Protein AF-A0A7I9W8T7-F1 (afdb_monomer_lite)

Organism: Mycolicibacterium agri (NCBI:txid36811)

Sequence (145 aa):
MFEPAPAGDPVGGDVVAAPPPVGPPPVPEITNPVYGSGHSDGPLGFLRDAWNQAKDPYGFAETPPGQAPGAHPPPPGAGPAPQLPPGYKSLTAPESNGPPVEPKDQGGGPPLPPGYYPLDGPPPPGYFDTPPPDPAAPPPPAPTP

Structure (mmCIF, N/CA/C/O backbone):
data_AF-A0A7I9W8T7-F1
#
_entry.id   AF-A0A7I9W8T7-F1
#
loop_
_atom_site.group_PDB
_atom_site.id
_atom_site.type_symbol
_atom_site.label_atom_id
_atom_site.label_alt_id
_atom_site.label_comp_id
_atom_site.label_asym_id
_atom_site.label_entity_id
_atom_site.label_seq_id
_atom_site.pdbx_PDB_ins_code
_atom_site.Cartn_x
_atom_site.Cartn_y
_atom_site.Cartn_z
_atom_site.occupancy
_atom_site.B_iso_or_equiv
_atom_site.auth_seq_id
_atom_site.auth_comp_id
_atom_site.auth_asym_id
_atom_site.auth_atom_id
_atom_site.pdbx_PDB_model_num
ATOM 1 N N . MET A 1 1 ? -14.666 0.579 -99.143 1.00 41.12 1 MET A N 1
ATOM 2 C CA . MET A 1 1 ? -13.713 -0.171 -98.299 1.00 41.12 1 MET A CA 1
ATOM 3 C C . MET A 1 1 ? -13.016 0.867 -97.430 1.00 41.12 1 MET A C 1
ATOM 5 O O . MET A 1 1 ? -12.613 1.879 -97.987 1.00 41.12 1 MET A O 1
ATOM 9 N N . PHE A 1 2 ? -13.059 0.683 -96.106 1.00 36.31 2 PHE A N 1
ATOM 10 C CA . PHE A 1 2 ? -12.508 1.561 -95.053 1.00 36.31 2 PHE A CA 1
ATOM 11 C C . PHE A 1 2 ? -11.018 1.878 -95.316 1.00 36.31 2 PHE A C 1
ATOM 13 O O . PHE A 1 2 ? -10.351 1.068 -95.948 1.00 36.31 2 PHE A O 1
ATOM 20 N N . GLU A 1 3 ? -10.473 3.052 -94.975 1.00 42.47 3 GLU A N 1
ATOM 21 C CA . GLU A 1 3 ? -10.117 3.467 -93.605 1.00 42.47 3 GLU A CA 1
ATOM 22 C C . GLU A 1 3 ? -9.716 4.971 -93.583 1.00 42.47 3 GLU A C 1
ATOM 24 O O . GLU A 1 3 ? -8.988 5.400 -94.483 1.00 42.47 3 GLU A O 1
ATOM 29 N N . PRO A 1 4 ? -10.199 5.804 -92.636 1.00 43.31 4 PRO A N 1
ATOM 30 C CA . PRO A 1 4 ? -9.826 7.220 -92.542 1.00 43.31 4 PRO A CA 1
ATOM 31 C C . PRO A 1 4 ? -8.536 7.486 -91.738 1.00 43.31 4 PRO A C 1
ATOM 33 O O . PRO A 1 4 ? -8.203 6.782 -90.791 1.00 43.31 4 PRO A O 1
ATOM 36 N N . ALA A 1 5 ? -7.863 8.564 -92.153 1.00 45.41 5 ALA A N 1
ATOM 37 C CA . ALA A 1 5 ? -6.586 9.122 -91.701 1.00 45.41 5 ALA A CA 1
ATOM 38 C C . ALA A 1 5 ? -6.470 9.414 -90.182 1.00 45.41 5 ALA A C 1
ATOM 40 O O . ALA A 1 5 ? -7.484 9.644 -89.520 1.00 45.41 5 ALA A O 1
ATOM 41 N N . PRO A 1 6 ? -5.234 9.459 -89.634 1.00 46.03 6 PRO A N 1
ATOM 42 C CA . PRO A 1 6 ? -4.991 9.547 -88.196 1.00 46.03 6 PRO A CA 1
ATOM 43 C C . PRO A 1 6 ? -5.343 10.919 -87.609 1.00 46.03 6 PRO A C 1
ATOM 45 O O . PRO A 1 6 ? -4.959 11.966 -88.133 1.00 46.03 6 PRO A O 1
ATOM 48 N N . ALA A 1 7 ? -6.045 10.886 -86.478 1.00 42.84 7 ALA A N 1
ATOM 49 C CA . ALA A 1 7 ? -6.398 12.050 -85.684 1.00 42.84 7 ALA A CA 1
ATOM 50 C C . ALA A 1 7 ? -5.379 12.280 -84.557 1.00 42.84 7 ALA A C 1
ATOM 52 O O . ALA A 1 7 ? -5.177 11.402 -83.725 1.00 42.84 7 ALA A O 1
ATOM 53 N N . GLY A 1 8 ? -4.819 13.492 -84.540 1.00 39.62 8 GLY A N 1
ATOM 54 C CA . GLY A 1 8 ? -4.717 14.359 -83.361 1.00 39.62 8 GLY A CA 1
ATOM 55 C C . GLY A 1 8 ? -3.772 13.956 -82.228 1.00 39.62 8 GLY A C 1
ATOM 56 O O . GLY A 1 8 ? -4.050 13.039 -81.463 1.00 39.62 8 GLY A O 1
ATOM 57 N N . ASP A 1 9 ? -2.727 14.762 -82.048 1.00 46.12 9 ASP A N 1
ATOM 58 C CA . ASP A 1 9 ? -1.899 14.821 -80.845 1.00 46.12 9 ASP A CA 1
ATOM 59 C C . ASP A 1 9 ? -2.735 15.065 -79.569 1.00 46.12 9 ASP A C 1
ATOM 61 O O . ASP A 1 9 ? -3.491 16.044 -79.501 1.00 46.12 9 ASP A O 1
ATOM 65 N N . PRO A 1 10 ? -2.592 14.244 -78.513 1.00 44.59 10 PRO A N 1
ATOM 66 C CA . PRO A 1 10 ? -3.133 14.586 -77.206 1.00 44.59 10 PRO A CA 1
ATOM 67 C C . PRO A 1 10 ? -2.302 15.657 -76.481 1.00 44.59 10 PRO A C 1
ATOM 69 O O . PRO A 1 10 ? -1.160 15.458 -76.069 1.00 44.59 10 PRO A O 1
ATOM 72 N N . VAL A 1 11 ? -2.979 16.793 -76.317 1.00 44.00 11 VAL A N 1
ATOM 73 C CA . VAL A 1 11 ? -2.846 17.856 -75.312 1.00 44.00 11 VAL A CA 1
ATOM 74 C C . VAL A 1 11 ? -2.179 17.406 -74.003 1.00 44.00 11 VAL A C 1
ATOM 76 O O . VAL A 1 11 ? -2.535 16.387 -73.415 1.00 44.00 11 VAL A O 1
ATOM 79 N N . GLY A 1 12 ? -1.245 18.237 -73.536 1.00 45.44 12 GLY A N 1
ATOM 80 C CA . GLY A 1 12 ? -0.454 18.036 -72.330 1.00 45.44 12 GLY A CA 1
ATOM 81 C C . GLY A 1 12 ? -1.246 17.916 -71.025 1.00 45.44 12 GLY A C 1
ATOM 82 O O . GLY A 1 12 ? -2.266 18.567 -70.803 1.00 45.44 12 GLY A O 1
ATOM 83 N N . GLY A 1 13 ? -0.679 17.110 -70.135 1.00 40.50 13 GLY A N 1
ATOM 84 C CA . GLY A 1 13 ? -0.992 17.027 -68.719 1.00 40.50 13 GLY A CA 1
ATOM 85 C C . GLY A 1 13 ? 0.237 16.456 -68.024 1.00 40.50 13 GLY A C 1
ATOM 86 O O . GLY A 1 13 ? 0.564 15.288 -68.213 1.00 40.50 13 GLY A O 1
ATOM 87 N N . ASP A 1 14 ? 0.957 17.302 -67.295 1.00 50.94 14 ASP A N 1
ATOM 88 C CA . ASP A 1 14 ? 2.131 16.923 -66.512 1.00 50.94 14 ASP A CA 1
ATOM 89 C C . ASP A 1 14 ? 1.666 16.028 -65.351 1.00 50.94 14 ASP A C 1
ATOM 91 O O . ASP A 1 14 ? 1.144 16.496 -64.337 1.00 50.94 14 ASP A O 1
ATOM 95 N N . VAL A 1 15 ? 1.733 14.710 -65.543 1.00 49.19 15 VAL A N 1
ATOM 96 C CA . VAL A 1 15 ? 1.479 13.734 -64.481 1.00 49.19 15 VAL A CA 1
ATOM 97 C C . VAL A 1 15 ? 2.761 13.562 -63.681 1.00 49.19 15 VAL A C 1
ATOM 99 O O . VAL A 1 15 ? 3.612 12.733 -64.000 1.00 49.19 15 VAL A O 1
ATOM 102 N N . VAL A 1 16 ? 2.888 14.341 -62.608 1.00 58.12 16 VAL A N 1
ATOM 103 C CA . VAL A 1 16 ? 3.894 14.082 -61.5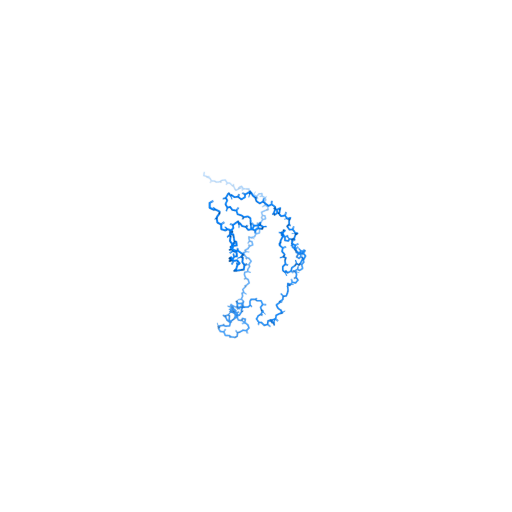77 1.00 58.12 16 VAL A CA 1
ATOM 104 C C . VAL A 1 16 ? 3.570 12.725 -60.951 1.00 58.12 16 VAL A C 1
ATOM 106 O O . VAL A 1 16 ? 2.537 12.554 -60.302 1.00 58.12 16 VAL A O 1
ATOM 109 N N . ALA A 1 17 ? 4.437 11.739 -61.181 1.00 62.53 17 ALA A N 1
ATOM 110 C CA . ALA A 1 17 ? 4.311 10.421 -60.576 1.00 62.53 17 ALA A CA 1
ATOM 111 C C . ALA A 1 17 ? 4.335 10.541 -59.042 1.00 62.53 17 ALA A C 1
ATOM 113 O O . ALA A 1 17 ? 5.206 11.206 -58.476 1.00 62.53 17 ALA A O 1
ATOM 114 N N . ALA A 1 18 ? 3.383 9.892 -58.365 1.00 63.50 18 ALA A N 1
ATOM 115 C CA . ALA A 1 18 ? 3.391 9.799 -56.909 1.00 63.50 18 ALA A CA 1
ATOM 116 C C . ALA A 1 18 ? 4.688 9.110 -56.436 1.00 63.50 18 ALA A C 1
ATOM 118 O O . ALA A 1 18 ? 5.117 8.140 -57.072 1.00 63.50 18 ALA A O 1
ATOM 119 N N . PRO A 1 19 ? 5.322 9.580 -55.343 1.00 63.78 19 PRO A N 1
ATOM 120 C CA . PRO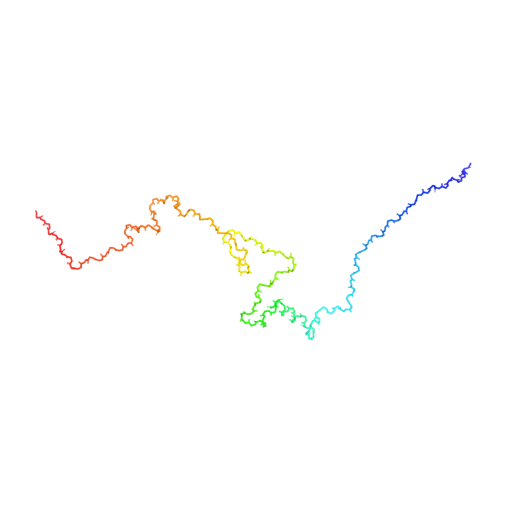 A 1 19 ? 6.514 8.932 -54.822 1.00 63.78 19 PRO A CA 1
ATOM 121 C C . PRO A 1 19 ? 6.184 7.482 -54.436 1.00 63.78 19 PRO A C 1
ATOM 123 O O . PRO A 1 19 ? 5.074 7.211 -53.964 1.00 63.78 19 PRO A O 1
ATOM 126 N N . PRO A 1 20 ? 7.120 6.540 -54.642 1.00 69.06 20 PRO A N 1
ATOM 127 C CA . PRO A 1 20 ? 6.893 5.149 -54.288 1.00 69.06 20 PRO A CA 1
ATOM 128 C C . PRO A 1 20 ? 6.563 5.042 -52.792 1.00 69.06 20 PRO A C 1
ATOM 130 O O . PRO A 1 20 ? 7.118 5.804 -51.991 1.00 69.06 20 PRO A O 1
ATOM 133 N N . PRO A 1 21 ? 5.673 4.115 -52.393 1.00 70.19 21 PRO A N 1
ATOM 134 C CA . PRO A 1 21 ? 5.405 3.881 -50.985 1.00 70.19 21 PRO A CA 1
ATOM 135 C C . PRO A 1 21 ? 6.725 3.561 -50.287 1.00 70.19 21 PRO A C 1
ATOM 137 O O . PRO A 1 21 ? 7.478 2.688 -50.724 1.00 70.19 21 PRO A O 1
ATOM 140 N N . VAL A 1 22 ? 7.015 4.301 -49.219 1.00 70.88 22 VAL A N 1
ATOM 141 C CA . VAL A 1 22 ? 8.180 4.036 -48.380 1.00 70.88 22 VAL A CA 1
ATOM 142 C C . VAL A 1 22 ? 7.978 2.640 -47.800 1.00 70.88 22 VAL A C 1
ATOM 144 O O . VAL A 1 22 ? 7.025 2.403 -47.056 1.00 70.88 22 VAL A O 1
ATOM 147 N N . GLY A 1 23 ? 8.822 1.698 -48.221 1.00 71.38 23 GLY A N 1
ATOM 148 C CA . GLY A 1 23 ? 8.812 0.343 -47.686 1.00 71.38 23 GLY A CA 1
ATOM 149 C C . GLY A 1 23 ? 9.068 0.348 -46.175 1.00 71.38 23 GLY A C 1
ATOM 150 O O . GLY A 1 23 ? 9.487 1.369 -45.620 1.00 71.38 23 GLY A O 1
ATOM 151 N N . PRO A 1 24 ? 8.839 -0.784 -45.489 1.00 69.62 24 PRO A N 1
ATOM 152 C CA . PRO A 1 24 ? 9.248 -0.929 -44.099 1.00 69.62 24 PRO A CA 1
ATOM 153 C C . PRO A 1 24 ? 10.712 -0.494 -43.951 1.00 69.62 24 PRO A C 1
ATOM 155 O O . PRO A 1 24 ? 11.512 -0.792 -44.847 1.00 69.62 24 PRO A O 1
ATOM 158 N N . PRO A 1 25 ? 11.076 0.217 -42.869 1.00 68.75 25 PRO A N 1
ATOM 159 C CA . PRO A 1 25 ? 12.463 0.598 -42.653 1.00 68.75 25 PRO A CA 1
ATOM 160 C C . PRO A 1 25 ? 13.333 -0.663 -42.735 1.00 68.75 25 PRO A C 1
ATOM 162 O O . PRO A 1 25 ? 12.930 -1.697 -42.189 1.00 68.75 25 PRO A O 1
ATOM 165 N N . PRO A 1 26 ? 14.484 -0.618 -43.434 1.00 68.81 26 PRO A N 1
ATOM 166 C CA . PRO A 1 26 ? 15.360 -1.773 -43.508 1.00 68.81 26 PRO A CA 1
ATOM 167 C C . PRO A 1 26 ? 15.715 -2.175 -42.081 1.00 68.81 26 PRO A C 1
ATOM 169 O O . PRO A 1 26 ? 16.220 -1.363 -41.302 1.00 68.81 26 PRO A O 1
ATOM 172 N N . VAL A 1 27 ? 15.382 -3.414 -41.723 1.00 70.88 27 VAL A N 1
ATOM 173 C CA . VAL A 1 27 ? 15.792 -3.979 -40.441 1.00 70.88 27 VAL A CA 1
ATOM 174 C C . VAL A 1 27 ? 17.319 -3.997 -40.459 1.00 70.88 27 VAL A C 1
ATOM 176 O O . VAL A 1 27 ? 17.882 -4.561 -41.399 1.00 70.88 27 VAL A O 1
ATOM 179 N N . PRO A 1 28 ? 18.001 -3.375 -39.481 1.00 75.94 28 PRO A N 1
ATOM 180 C CA . PRO A 1 28 ? 19.449 -3.448 -39.403 1.00 75.94 28 PRO A CA 1
ATOM 181 C C . PRO A 1 28 ? 19.881 -4.915 -39.385 1.00 75.94 28 PRO A C 1
ATOM 183 O O . PRO A 1 28 ? 19.484 -5.671 -38.496 1.00 75.94 28 PRO A O 1
ATOM 186 N N . GLU A 1 29 ? 20.656 -5.328 -40.385 1.00 66.81 29 GLU A N 1
ATOM 187 C CA . GLU A 1 29 ? 21.231 -6.668 -40.426 1.00 66.81 29 GLU A CA 1
ATOM 188 C C . GLU A 1 29 ? 22.188 -6.807 -39.237 1.00 66.81 29 GLU A C 1
ATOM 190 O O . GLU A 1 29 ? 23.211 -6.127 -39.150 1.00 66.81 29 GLU A O 1
ATOM 195 N N . ILE A 1 30 ? 21.832 -7.649 -38.267 1.00 66.81 30 ILE A N 1
ATOM 196 C CA . ILE A 1 30 ? 22.688 -7.912 -37.112 1.00 66.81 30 ILE A CA 1
ATOM 197 C C . ILE A 1 30 ? 23.833 -8.802 -37.598 1.00 66.81 30 ILE A C 1
ATOM 199 O O . ILE A 1 30 ? 23.642 -9.989 -37.853 1.00 66.81 30 ILE A O 1
ATOM 203 N N . THR A 1 31 ? 25.034 -8.230 -37.694 1.00 60.34 31 THR A N 1
ATOM 204 C CA . THR A 1 31 ? 26.268 -8.884 -38.172 1.00 60.34 31 THR A CA 1
ATOM 205 C C . THR A 1 31 ? 26.652 -10.148 -37.388 1.00 60.34 31 THR A C 1
ATOM 207 O O . THR A 1 31 ? 27.488 -10.924 -37.845 1.00 60.34 31 THR A O 1
ATOM 210 N N . ASN A 1 32 ? 26.062 -10.390 -36.214 1.00 58.16 32 ASN A N 1
ATOM 211 C CA . ASN A 1 32 ? 26.317 -11.589 -35.428 1.00 58.16 32 ASN A CA 1
ATOM 212 C C . ASN A 1 32 ? 25.066 -12.013 -34.633 1.00 58.16 32 ASN A C 1
ATOM 214 O O . ASN A 1 32 ? 24.758 -11.381 -33.621 1.00 58.16 32 ASN A O 1
ATOM 218 N N . PRO A 1 33 ? 24.341 -13.075 -35.028 1.00 55.25 33 PRO A N 1
ATOM 219 C CA . PRO A 1 33 ? 23.150 -13.551 -34.325 1.00 55.25 33 PRO A CA 1
ATOM 220 C C . PRO A 1 33 ? 23.493 -14.295 -33.024 1.00 55.25 33 PRO A C 1
ATOM 222 O O . PRO A 1 33 ? 22.723 -15.145 -32.577 1.00 55.25 33 PRO A O 1
ATOM 225 N N . VAL A 1 34 ? 24.640 -14.010 -32.399 1.00 58.25 34 VAL A N 1
ATOM 226 C CA . VAL A 1 34 ? 24.958 -14.527 -31.067 1.00 58.25 34 VAL A CA 1
ATOM 227 C C . VAL A 1 34 ? 24.169 -13.702 -30.057 1.00 58.25 34 VAL A C 1
ATOM 229 O O . VAL A 1 34 ? 24.665 -12.819 -29.361 1.00 58.25 34 VAL A O 1
ATOM 232 N N . TYR A 1 35 ? 22.872 -13.979 -30.022 1.00 54.16 35 TYR A N 1
ATOM 233 C CA . TYR A 1 35 ? 22.007 -13.571 -28.940 1.00 54.16 35 TYR A CA 1
ATOM 234 C C . TYR A 1 35 ? 22.534 -14.234 -27.664 1.00 54.16 35 TYR A C 1
ATOM 236 O O . TYR A 1 35 ? 22.500 -15.456 -27.531 1.00 54.16 35 TYR A O 1
ATOM 244 N N . GLY A 1 36 ? 23.078 -13.426 -26.754 1.00 54.34 36 GLY A N 1
ATOM 245 C CA . GLY A 1 36 ? 23.503 -13.899 -25.441 1.00 54.34 36 GLY A CA 1
ATOM 246 C C . GLY A 1 36 ? 24.979 -14.260 -25.267 1.00 54.34 36 GLY A C 1
ATOM 247 O O . GLY A 1 36 ? 25.301 -14.948 -24.307 1.00 54.34 36 GLY A O 1
ATOM 248 N N . SER A 1 37 ? 25.894 -13.746 -26.094 1.00 52.84 37 SER A N 1
ATOM 249 C CA . SER A 1 37 ? 27.327 -13.682 -25.732 1.00 52.84 37 SER A CA 1
ATOM 250 C C . SER A 1 37 ? 27.643 -12.530 -24.768 1.00 52.84 37 SER A C 1
ATOM 252 O O . SER A 1 37 ? 28.728 -11.950 -24.816 1.00 52.84 37 SER A O 1
ATOM 254 N N . GLY A 1 38 ? 26.681 -12.151 -23.922 1.00 57.34 38 GLY A N 1
ATOM 255 C CA . GLY A 1 38 ? 26.959 -11.280 -22.787 1.00 57.34 38 GLY A CA 1
ATOM 256 C C . GLY A 1 38 ? 27.967 -11.979 -21.883 1.00 57.34 38 GLY A C 1
ATOM 257 O O . GLY A 1 38 ? 27.773 -13.158 -21.626 1.00 57.34 38 GLY A O 1
ATOM 258 N N . HIS A 1 39 ? 29.054 -11.263 -21.554 1.00 56.88 39 HIS A N 1
ATOM 259 C CA . HIS A 1 39 ? 30.037 -11.352 -20.446 1.00 56.88 39 HIS A CA 1
ATOM 260 C C . HIS A 1 39 ? 30.442 -12.708 -19.817 1.00 56.88 39 HIS A C 1
ATOM 262 O O . HIS A 1 39 ? 31.282 -12.731 -18.919 1.00 56.88 39 HIS A O 1
ATOM 268 N N . SER A 1 40 ? 29.906 -13.822 -20.287 1.00 60.12 40 SER A N 1
ATOM 269 C CA . SER A 1 40 ? 29.891 -15.139 -19.675 1.00 60.12 40 SER A CA 1
ATOM 270 C C . SER A 1 40 ? 30.212 -16.150 -20.773 1.00 60.12 40 SER A C 1
ATOM 272 O O . SER A 1 40 ? 29.403 -16.404 -21.667 1.00 60.12 40 SER A O 1
ATOM 274 N N . ASP A 1 41 ? 31.420 -16.707 -20.732 1.00 69.12 41 ASP A N 1
ATOM 275 C CA . ASP A 1 41 ? 31.912 -17.626 -21.756 1.00 69.12 41 ASP A CA 1
ATOM 276 C C . ASP A 1 41 ? 31.083 -18.922 -21.842 1.00 69.12 41 ASP A C 1
ATOM 278 O O . ASP A 1 41 ? 30.777 -19.575 -20.840 1.00 69.12 41 ASP A O 1
ATOM 282 N N . GLY A 1 42 ? 30.784 -19.342 -23.076 1.00 69.56 42 GLY A N 1
ATOM 283 C CA . GLY A 1 42 ? 30.257 -20.669 -23.395 1.00 69.56 42 GLY A CA 1
ATOM 284 C C . GLY A 1 42 ? 28.769 -20.734 -23.780 1.00 69.56 42 GLY A C 1
ATOM 285 O O . GLY A 1 42 ? 28.019 -19.771 -23.641 1.00 69.56 42 GLY A O 1
ATOM 286 N N . PRO A 1 43 ? 28.304 -21.903 -24.262 1.00 72.06 43 PRO A N 1
ATOM 287 C CA . PRO A 1 43 ? 26.967 -22.090 -24.845 1.00 72.06 43 PRO A CA 1
ATOM 288 C C . PRO A 1 43 ? 25.801 -21.905 -23.858 1.00 72.06 43 PRO A C 1
ATOM 290 O O . PRO A 1 43 ? 24.651 -21.829 -24.278 1.00 72.06 43 PRO A O 1
ATOM 293 N N . LEU A 1 44 ? 26.085 -21.835 -22.554 1.00 83.25 44 LEU A N 1
ATOM 294 C CA . LEU A 1 44 ? 25.099 -21.593 -21.496 1.00 83.25 44 LEU A CA 1
ATOM 295 C C . LEU A 1 44 ? 25.234 -20.199 -20.856 1.00 83.25 44 LEU A C 1
ATOM 297 O O . LEU A 1 44 ? 24.501 -19.906 -19.911 1.00 83.25 44 LEU A O 1
ATOM 301 N N . GLY A 1 45 ? 26.138 -19.344 -21.354 1.00 76.88 45 GLY A N 1
ATOM 302 C CA . GLY A 1 45 ? 26.376 -17.996 -20.825 1.00 76.88 45 GLY A CA 1
ATOM 303 C C . GLY A 1 45 ? 25.107 -17.148 -20.809 1.00 76.88 45 GLY A C 1
ATOM 304 O O . GLY A 1 45 ? 24.751 -16.585 -19.780 1.00 76.88 45 GLY A O 1
ATOM 305 N N . PHE A 1 46 ? 24.322 -17.211 -21.886 1.00 81.75 46 PHE A N 1
ATOM 306 C CA . PHE A 1 46 ? 23.008 -16.574 -21.946 1.00 81.75 46 PHE A CA 1
ATOM 307 C C . PHE A 1 46 ? 22.057 -17.030 -20.831 1.00 81.75 46 PHE A C 1
ATOM 309 O O . PHE A 1 46 ? 21.394 -16.204 -20.213 1.00 81.75 46 PHE A O 1
ATOM 316 N N . LEU A 1 47 ? 21.973 -18.338 -20.556 1.00 83.06 47 LEU A N 1
ATOM 317 C CA . LEU A 1 47 ? 21.088 -18.849 -19.504 1.00 83.06 47 LEU A CA 1
ATOM 318 C C . LEU A 1 47 ? 21.567 -18.396 -18.122 1.00 83.06 47 LEU A C 1
ATOM 320 O O . LEU A 1 47 ? 20.745 -18.131 -17.248 1.00 83.06 47 LEU A O 1
ATOM 324 N N . ARG A 1 48 ? 22.886 -18.298 -17.924 1.00 80.06 48 ARG A N 1
ATOM 325 C CA . ARG A 1 48 ? 23.499 -17.775 -16.699 1.00 80.06 48 ARG A CA 1
ATOM 326 C C . ARG A 1 48 ? 23.140 -16.303 -16.497 1.00 80.06 48 ARG A C 1
ATOM 328 O O . ARG A 1 48 ? 22.702 -15.941 -15.408 1.00 80.06 48 ARG A O 1
ATOM 335 N N . ASP A 1 49 ? 23.267 -15.496 -17.543 1.00 79.19 49 ASP A N 1
ATOM 336 C CA . ASP A 1 49 ? 22.958 -14.067 -17.520 1.00 79.19 49 ASP A CA 1
ATOM 337 C C . ASP A 1 49 ? 21.457 -13.828 -17.336 1.00 79.19 49 ASP A C 1
ATOM 339 O O . ASP A 1 49 ? 21.065 -13.063 -16.459 1.00 79.19 49 ASP A O 1
ATOM 343 N N . ALA A 1 50 ? 20.608 -14.555 -18.067 1.00 82.25 50 ALA A N 1
ATOM 344 C CA . ALA A 1 50 ? 19.156 -14.491 -17.920 1.00 82.25 50 ALA A CA 1
ATOM 345 C C . ALA A 1 50 ? 18.708 -14.922 -16.517 1.00 82.25 50 ALA A C 1
ATOM 347 O O . ALA A 1 50 ? 17.817 -14.311 -15.932 1.00 82.25 50 ALA A O 1
ATOM 348 N N . TRP A 1 51 ? 19.345 -15.948 -15.946 1.00 85.81 51 TRP A N 1
ATOM 349 C CA . TRP A 1 51 ? 19.079 -16.373 -14.577 1.00 85.81 51 TRP A CA 1
ATOM 350 C C . TRP A 1 51 ? 19.489 -15.309 -13.562 1.00 85.81 51 TRP A C 1
ATOM 352 O O . TRP A 1 51 ? 18.710 -15.014 -12.661 1.00 85.81 51 TRP A O 1
ATOM 362 N N . ASN A 1 52 ? 20.676 -14.718 -13.705 1.00 83.25 52 ASN A N 1
ATOM 363 C CA . ASN A 1 52 ? 21.141 -13.658 -12.812 1.00 83.25 52 ASN A CA 1
ATOM 364 C C . ASN A 1 52 ? 20.262 -12.405 -12.925 1.00 83.25 52 ASN A C 1
ATOM 366 O O . ASN A 1 52 ? 19.875 -11.856 -11.901 1.00 83.25 52 ASN A O 1
ATOM 370 N N . GLN A 1 53 ? 19.858 -12.019 -14.136 1.00 82.75 53 GLN A N 1
ATOM 371 C CA . GLN A 1 53 ? 18.947 -10.900 -14.375 1.00 82.75 53 GLN A CA 1
ATOM 372 C C . GLN A 1 53 ? 17.533 -11.172 -13.844 1.00 82.75 53 GLN A C 1
ATOM 374 O O . GLN A 1 53 ? 16.887 -10.270 -13.326 1.00 82.75 53 GLN A O 1
ATOM 379 N N . ALA A 1 54 ? 17.040 -12.411 -13.928 1.00 84.50 54 ALA A N 1
ATOM 380 C CA . ALA A 1 54 ? 15.766 -12.790 -13.317 1.00 84.50 54 ALA A CA 1
ATOM 381 C C . ALA A 1 54 ? 15.850 -12.809 -11.784 1.00 84.50 54 ALA A C 1
ATOM 383 O O . ALA A 1 54 ? 14.895 -12.435 -11.104 1.00 84.50 54 ALA A O 1
ATOM 384 N N . LYS A 1 55 ? 16.988 -13.252 -11.236 1.00 82.94 55 LYS A N 1
ATOM 385 C CA . LYS A 1 55 ? 17.238 -13.265 -9.792 1.00 82.94 55 LYS A CA 1
ATOM 386 C C . LYS A 1 55 ? 17.366 -11.864 -9.218 1.00 82.94 55 LYS A C 1
ATOM 388 O O . LYS A 1 55 ? 16.963 -11.640 -8.081 1.00 82.94 55 LYS A O 1
ATOM 393 N N . ASP A 1 56 ? 17.983 -10.974 -9.978 1.00 80.25 56 ASP A N 1
ATOM 394 C CA . ASP A 1 56 ? 18.342 -9.650 -9.524 1.00 80.25 56 ASP A CA 1
ATOM 395 C C . ASP A 1 56 ? 18.286 -8.641 -10.681 1.00 80.25 56 ASP A C 1
ATOM 397 O O . ASP A 1 56 ? 19.315 -8.239 -11.230 1.00 80.25 56 ASP A O 1
ATOM 401 N N . PRO A 1 57 ? 17.072 -8.223 -11.077 1.00 71.88 57 PRO A N 1
ATOM 402 C CA . PRO A 1 57 ? 16.877 -7.359 -12.242 1.00 71.88 57 PRO A CA 1
ATOM 403 C C . PRO A 1 57 ? 17.476 -5.957 -12.083 1.00 71.88 57 PRO A C 1
ATOM 405 O O . PRO A 1 57 ? 17.586 -5.228 -13.068 1.00 71.88 57 PRO A O 1
ATOM 408 N N . TYR A 1 58 ? 17.852 -5.576 -10.862 1.00 76.31 58 TYR A N 1
ATOM 409 C CA . TYR A 1 58 ? 18.310 -4.235 -10.514 1.00 76.31 58 TYR A CA 1
ATOM 410 C C . TYR A 1 58 ? 19.691 -4.219 -9.828 1.00 76.31 58 TYR A C 1
ATOM 412 O O . TYR A 1 58 ? 20.141 -3.150 -9.424 1.00 76.31 58 TYR A O 1
ATOM 420 N N . GLY A 1 59 ? 20.379 -5.362 -9.701 1.00 71.06 59 GLY A N 1
ATOM 421 C CA . GLY A 1 59 ? 21.717 -5.433 -9.092 1.00 71.06 59 GLY A CA 1
ATOM 422 C C . GLY A 1 59 ? 21.738 -5.271 -7.562 1.00 71.06 59 GLY A C 1
ATOM 423 O O . GLY A 1 59 ? 22.744 -4.854 -6.986 1.00 71.06 59 GLY A O 1
ATOM 424 N N . PHE A 1 60 ? 20.629 -5.560 -6.879 1.00 67.25 60 PHE A N 1
ATOM 425 C CA . PHE A 1 60 ? 20.489 -5.439 -5.429 1.00 67.25 60 PHE A CA 1
ATOM 426 C C . PHE A 1 60 ? 21.186 -6.539 -4.623 1.00 67.25 60 PHE A C 1
ATOM 428 O O . PHE A 1 60 ? 21.406 -6.357 -3.429 1.00 67.25 60 PHE A O 1
ATOM 435 N N . ALA A 1 61 ? 21.561 -7.664 -5.229 1.00 70.44 61 ALA A N 1
ATOM 436 C CA . ALA A 1 61 ? 22.198 -8.783 -4.539 1.00 70.44 61 ALA A CA 1
ATOM 437 C C . ALA A 1 61 ? 23.604 -8.441 -4.018 1.00 70.44 61 ALA A C 1
ATOM 439 O O . ALA A 1 61 ? 24.034 -9.006 -3.014 1.00 70.44 61 ALA A O 1
ATOM 440 N N . GLU A 1 62 ? 24.299 -7.503 -4.667 1.00 64.75 62 GLU A N 1
ATOM 441 C CA . GLU A 1 62 ? 25.592 -6.966 -4.213 1.00 64.75 62 GLU A CA 1
ATOM 442 C C . GLU A 1 62 ? 25.442 -5.691 -3.372 1.00 64.75 62 GLU A C 1
ATOM 444 O O . GLU A 1 62 ? 26.421 -5.162 -2.843 1.00 64.75 62 GLU A O 1
ATOM 449 N N . THR A 1 63 ? 24.214 -5.189 -3.226 1.00 62.41 63 THR A N 1
ATOM 450 C CA . THR A 1 63 ? 23.946 -3.988 -2.444 1.00 62.41 63 THR A CA 1
ATOM 451 C C . THR A 1 63 ? 24.009 -4.330 -0.952 1.00 62.41 63 THR A C 1
ATOM 453 O O . THR A 1 63 ? 23.260 -5.199 -0.492 1.00 62.41 63 THR A O 1
ATOM 456 N N . PRO A 1 64 ? 24.872 -3.665 -0.158 1.00 61.97 64 PRO A N 1
ATOM 457 C CA . PRO A 1 64 ? 24.950 -3.922 1.273 1.00 61.97 64 PRO A CA 1
ATOM 458 C C . PRO A 1 64 ? 23.586 -3.716 1.958 1.00 61.97 64 PRO A C 1
ATOM 460 O O . PRO A 1 64 ? 22.828 -2.818 1.571 1.00 61.97 64 PRO A O 1
ATOM 463 N N . PRO A 1 65 ? 23.243 -4.515 2.985 1.00 53.44 65 PRO A N 1
ATOM 464 C CA . PRO A 1 65 ? 21.979 -4.361 3.694 1.00 53.44 65 PRO A CA 1
ATOM 465 C C . PRO A 1 65 ? 21.864 -2.948 4.285 1.00 53.44 65 PRO A C 1
ATOM 467 O O . PRO A 1 65 ? 22.697 -2.528 5.085 1.00 53.44 65 PRO A O 1
ATOM 470 N N . GLY A 1 66 ? 20.831 -2.211 3.860 1.00 58.59 66 GLY A N 1
ATOM 471 C CA . GLY A 1 66 ? 20.611 -0.799 4.208 1.00 58.59 66 GLY A CA 1
ATOM 472 C C . GLY A 1 66 ? 20.995 0.211 3.119 1.00 58.59 66 GLY A C 1
ATOM 473 O O . GLY A 1 66 ? 20.774 1.403 3.305 1.00 58.59 66 GLY A O 1
ATOM 474 N N . GLN A 1 67 ? 21.524 -0.252 1.982 1.00 56.16 67 GLN A N 1
ATOM 475 C CA . GLN A 1 67 ? 21.943 0.578 0.845 1.00 56.16 67 GLN A CA 1
ATOM 476 C C . GLN A 1 67 ? 21.121 0.350 -0.427 1.00 56.16 67 GLN A C 1
ATOM 478 O O . GLN A 1 67 ? 21.531 0.798 -1.497 1.00 56.16 67 GLN A O 1
ATOM 483 N N . ALA A 1 68 ? 19.959 -0.313 -0.324 1.00 55.72 68 ALA A N 1
ATOM 484 C CA . ALA A 1 68 ? 18.971 -0.304 -1.402 1.00 55.72 68 ALA A CA 1
ATOM 485 C C . ALA A 1 68 ? 18.774 1.154 -1.844 1.00 55.72 68 ALA A C 1
ATOM 487 O O . ALA A 1 68 ? 18.607 2.006 -0.962 1.00 55.72 68 ALA A O 1
ATOM 488 N N . PRO A 1 69 ? 18.854 1.476 -3.148 1.00 52.72 69 PRO A N 1
ATOM 489 C CA . PRO A 1 69 ? 18.752 2.852 -3.583 1.00 52.72 69 PRO A CA 1
ATOM 490 C C . PRO A 1 69 ? 17.415 3.397 -3.099 1.00 52.72 69 PRO A C 1
ATOM 492 O O . PRO A 1 69 ? 16.339 2.968 -3.521 1.00 52.72 69 PRO A O 1
ATOM 495 N N . GLY A 1 70 ? 17.502 4.331 -2.152 1.00 61.50 70 GLY A N 1
ATOM 496 C CA . GLY A 1 70 ? 16.391 5.205 -1.833 1.00 61.50 70 GLY A CA 1
ATOM 497 C C . GLY A 1 70 ? 15.913 5.863 -3.122 1.00 61.50 70 GLY A C 1
ATOM 498 O O . GLY A 1 70 ? 16.699 6.006 -4.061 1.00 61.50 70 GLY A O 1
ATOM 499 N N . ALA A 1 71 ? 14.623 6.206 -3.154 1.00 58.75 71 ALA A N 1
ATOM 500 C CA . ALA A 1 71 ? 13.914 6.779 -4.295 1.00 58.75 71 ALA A CA 1
ATOM 501 C C . ALA A 1 71 ? 14.857 7.540 -5.243 1.00 58.75 71 ALA A C 1
ATOM 503 O O . ALA A 1 71 ? 15.342 8.624 -4.912 1.00 58.75 71 ALA A O 1
ATOM 504 N N . HIS A 1 72 ? 15.170 6.931 -6.393 1.00 61.53 72 HIS A N 1
ATOM 505 C CA . HIS A 1 72 ? 15.978 7.586 -7.413 1.00 61.53 72 HIS A CA 1
ATOM 506 C C . HIS A 1 72 ? 15.321 8.928 -7.761 1.00 61.53 72 HIS A C 1
ATOM 508 O O . HIS A 1 72 ? 14.088 8.986 -7.839 1.00 61.53 72 HIS A O 1
ATOM 514 N N . PRO A 1 73 ? 16.106 10.003 -7.959 1.00 65.38 73 PRO A N 1
ATOM 515 C CA . PRO A 1 73 ? 15.532 11.287 -8.322 1.00 65.38 73 PRO A CA 1
ATOM 516 C C . PRO A 1 73 ? 14.682 11.116 -9.589 1.00 65.38 73 PRO A C 1
ATOM 518 O O . PRO A 1 73 ? 15.086 10.380 -10.498 1.00 65.38 73 PRO A O 1
ATOM 521 N N . PRO A 1 74 ? 13.500 11.755 -9.654 1.00 69.00 74 PRO A N 1
ATOM 522 C CA . PRO A 1 74 ? 12.634 11.633 -10.814 1.00 69.00 74 PRO A CA 1
ATOM 523 C C . PRO A 1 74 ? 13.380 12.115 -12.071 1.00 69.00 74 PRO A C 1
ATOM 525 O O . PRO A 1 74 ? 14.213 13.025 -11.981 1.00 69.00 74 PRO A O 1
ATOM 528 N N . PRO A 1 75 ? 13.126 11.509 -13.246 1.00 79.00 75 PRO A N 1
ATOM 529 C CA . PRO A 1 75 ? 13.837 11.868 -14.465 1.00 79.00 75 PRO A CA 1
ATOM 530 C C . PRO A 1 75 ? 13.649 13.359 -14.801 1.00 79.00 75 PRO A C 1
ATOM 532 O O . PRO A 1 75 ? 12.608 13.939 -14.465 1.00 79.00 75 PRO A O 1
ATOM 535 N N . PRO A 1 76 ? 14.626 14.003 -15.472 1.00 86.31 76 PRO A N 1
ATOM 536 C CA . PRO A 1 76 ? 14.507 15.405 -15.860 1.00 86.31 76 PRO A CA 1
ATOM 53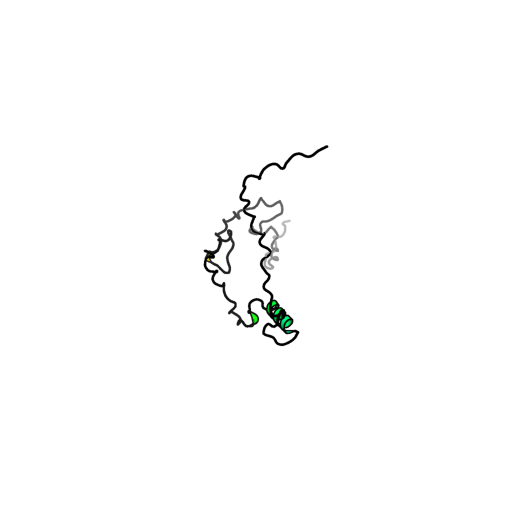7 C C . PRO A 1 76 ? 13.189 15.681 -16.595 1.00 86.31 76 PRO A C 1
ATOM 539 O O . PRO A 1 76 ? 12.854 15.000 -17.561 1.00 86.31 76 PRO A O 1
ATOM 542 N N . GLY A 1 77 ? 12.437 16.679 -16.125 1.00 83.81 77 GLY A N 1
ATOM 543 C CA . GLY A 1 77 ? 11.145 17.068 -16.703 1.00 83.81 77 GLY A CA 1
ATOM 544 C C . GLY A 1 77 ? 9.914 16.322 -16.170 1.00 83.81 77 GLY A C 1
ATOM 545 O O . GLY A 1 77 ? 8.810 16.652 -16.586 1.00 83.81 77 GLY A O 1
ATOM 546 N N . ALA A 1 78 ? 10.055 15.381 -15.230 1.00 82.38 78 ALA A N 1
ATOM 547 C CA . ALA A 1 78 ? 8.922 14.624 -14.673 1.00 82.38 78 ALA A CA 1
ATOM 548 C C . ALA A 1 78 ? 7.911 15.461 -13.856 1.00 82.38 78 ALA A C 1
ATOM 550 O O . ALA A 1 78 ? 6.811 14.987 -13.583 1.00 82.38 78 ALA A O 1
ATOM 551 N N . GLY A 1 79 ? 8.255 16.699 -13.485 1.00 81.94 79 GLY A N 1
ATOM 552 C CA . GLY A 1 79 ? 7.404 17.558 -12.659 1.00 81.94 79 GLY A CA 1
ATOM 553 C C . GLY A 1 79 ? 7.314 17.098 -11.194 1.00 81.94 79 GLY A C 1
ATOM 554 O O . GLY A 1 79 ? 7.978 16.138 -10.799 1.00 81.94 79 GLY A O 1
ATOM 555 N N . PRO A 1 80 ? 6.548 17.816 -10.354 1.00 85.31 80 PRO A N 1
ATOM 556 C CA . PRO A 1 80 ? 6.331 17.425 -8.964 1.00 85.31 80 PRO A CA 1
ATOM 557 C C . PRO A 1 80 ? 5.519 16.128 -8.867 1.00 85.31 80 PRO A C 1
ATOM 559 O O . PRO A 1 80 ? 4.681 15.840 -9.725 1.00 85.31 80 PRO A O 1
ATOM 562 N N . ALA A 1 81 ? 5.742 15.361 -7.797 1.00 85.69 81 ALA A N 1
ATOM 563 C CA . ALA A 1 81 ? 4.990 14.141 -7.537 1.00 85.69 81 ALA A CA 1
ATOM 564 C C . ALA A 1 81 ? 3.475 14.437 -7.443 1.00 85.69 81 ALA A C 1
ATOM 566 O O . ALA A 1 81 ? 3.083 15.409 -6.790 1.00 85.69 81 ALA A O 1
ATOM 567 N N . PRO A 1 82 ? 2.606 13.616 -8.063 1.00 90.12 82 PRO A N 1
ATOM 568 C CA . PRO A 1 82 ? 1.159 13.784 -7.956 1.00 90.12 82 PRO A CA 1
ATOM 569 C C . PRO A 1 82 ? 0.673 13.684 -6.509 1.00 90.12 82 PRO A C 1
ATOM 571 O O . PRO A 1 82 ? 1.229 12.928 -5.719 1.00 90.12 82 PRO A O 1
ATOM 574 N N . GLN A 1 83 ? -0.398 14.393 -6.166 1.00 94.19 83 GLN A N 1
ATOM 575 C CA . GLN A 1 83 ? -0.982 14.353 -4.828 1.00 94.19 83 GLN A CA 1
ATOM 576 C C . GLN A 1 83 ? -1.781 13.059 -4.605 1.00 94.19 83 GLN A C 1
ATOM 578 O O . GLN A 1 83 ? -2.649 12.721 -5.412 1.00 94.19 83 GLN A O 1
ATOM 583 N N . LEU A 1 84 ? -1.531 12.350 -3.499 1.00 92.19 84 LEU A N 1
ATOM 584 C CA . LEU A 1 84 ? -2.324 11.173 -3.132 1.00 92.19 84 LEU A CA 1
ATOM 585 C C . LEU A 1 84 ? -3.732 11.543 -2.618 1.00 92.19 84 LEU A C 1
ATOM 587 O O . LEU A 1 84 ? -3.938 12.655 -2.121 1.00 92.19 84 LEU A O 1
ATOM 591 N N . PRO A 1 85 ? -4.702 10.609 -2.683 1.00 93.12 85 PRO A N 1
ATOM 592 C CA . PRO A 1 85 ? -6.037 10.810 -2.122 1.00 93.12 85 PRO A CA 1
ATOM 593 C C . PRO A 1 85 ? -6.023 11.037 -0.598 1.00 93.12 85 PRO A C 1
ATOM 595 O O . PRO A 1 85 ? -5.066 10.633 0.073 1.00 93.12 85 PRO A O 1
ATOM 598 N N . PRO A 1 86 ? -7.094 11.615 -0.016 1.00 94.00 86 PRO A N 1
ATOM 599 C CA . PRO A 1 86 ? -7.184 11.820 1.425 1.00 94.00 86 PRO A CA 1
ATOM 600 C C . PRO A 1 86 ? -6.947 10.531 2.225 1.00 94.00 86 PRO A C 1
ATOM 602 O O . PRO A 1 86 ? -7.493 9.477 1.900 1.00 94.00 86 PRO A O 1
ATOM 605 N N . GLY A 1 87 ? -6.142 10.615 3.285 1.00 90.31 87 GLY A N 1
ATOM 606 C CA . GLY A 1 87 ? -5.824 9.480 4.164 1.00 90.31 87 GLY A CA 1
ATOM 607 C C . GLY A 1 87 ? -4.689 8.565 3.699 1.00 90.31 87 GLY A C 1
ATOM 608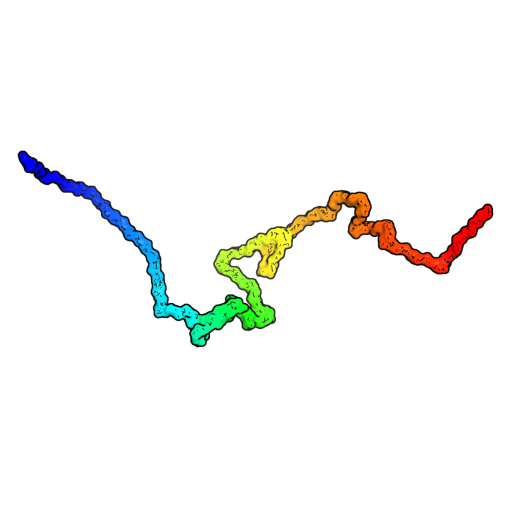 O O . GLY A 1 87 ? -4.300 7.670 4.450 1.00 90.31 87 GLY A O 1
ATOM 609 N N . TYR A 1 88 ? -4.118 8.796 2.516 1.00 92.19 88 TYR A N 1
ATOM 610 C CA . TYR A 1 88 ? -2.966 8.043 2.021 1.00 92.19 88 TYR A CA 1
ATOM 611 C C . TYR A 1 88 ? -1.659 8.791 2.277 1.00 92.19 88 TYR A C 1
ATOM 613 O O . TYR A 1 88 ? -1.565 10.006 2.092 1.00 92.19 88 TYR A O 1
ATOM 621 N N . LYS A 1 89 ? -0.628 8.039 2.674 1.00 92.81 89 LYS A N 1
ATOM 622 C CA . LYS A 1 89 ? 0.731 8.548 2.861 1.00 92.81 89 LYS A CA 1
ATOM 623 C C . LYS A 1 89 ? 1.685 7.895 1.880 1.00 92.81 89 LYS A C 1
ATOM 625 O O . LYS A 1 89 ? 1.624 6.688 1.656 1.00 92.81 89 LYS A O 1
ATOM 630 N N . SER A 1 90 ? 2.571 8.703 1.323 1.00 86.00 90 SER A N 1
ATOM 631 C CA . SER A 1 90 ? 3.616 8.235 0.426 1.00 86.00 90 SER A CA 1
ATOM 632 C C . SER A 1 90 ? 4.815 7.745 1.230 1.00 86.00 90 SER A C 1
ATOM 634 O O . SER A 1 90 ? 5.223 8.380 2.203 1.00 86.00 90 SER A O 1
ATOM 636 N N . LEU A 1 91 ? 5.392 6.618 0.813 1.00 86.12 91 LEU A N 1
ATOM 637 C CA . LEU A 1 91 ? 6.607 6.071 1.422 1.00 86.12 91 LEU A CA 1
ATOM 638 C C . LEU A 1 91 ? 7.878 6.712 0.851 1.00 86.12 91 LEU A C 1
ATOM 640 O O . LEU A 1 91 ? 8.917 6.695 1.501 1.00 86.12 91 LEU A O 1
ATOM 644 N N . THR A 1 92 ? 7.802 7.252 -0.365 1.00 85.75 92 THR A N 1
ATOM 645 C CA . THR A 1 92 ? 8.971 7.695 -1.138 1.00 85.75 92 THR A CA 1
ATOM 646 C C . THR A 1 92 ? 8.962 9.186 -1.455 1.00 85.75 92 THR A C 1
ATOM 648 O O . THR A 1 92 ? 9.991 9.710 -1.862 1.00 85.75 92 THR A O 1
ATOM 651 N N . ALA A 1 93 ? 7.825 9.863 -1.279 1.00 86.06 93 ALA A N 1
ATOM 652 C CA . ALA A 1 93 ? 7.635 11.275 -1.610 1.00 86.06 93 ALA A CA 1
ATOM 653 C C . ALA A 1 93 ? 6.739 11.951 -0.553 1.00 86.06 93 ALA A C 1
ATOM 655 O O . ALA A 1 93 ? 5.521 12.014 -0.739 1.00 86.06 93 ALA A O 1
ATOM 656 N N . PRO A 1 94 ? 7.288 12.411 0.588 1.00 85.88 94 PRO A N 1
ATOM 657 C CA . PRO A 1 94 ? 6.512 13.038 1.664 1.00 85.88 94 PRO A CA 1
ATOM 658 C C . PRO A 1 94 ? 5.640 14.222 1.209 1.00 85.88 94 PRO A C 1
ATOM 660 O O . PRO A 1 94 ? 4.581 14.470 1.784 1.00 85.88 94 PRO A O 1
ATOM 663 N N . GLU A 1 95 ? 6.053 14.930 0.164 1.00 86.06 95 GLU A N 1
ATOM 664 C CA . GLU A 1 95 ? 5.328 16.023 -0.486 1.00 86.06 95 GLU A CA 1
ATOM 665 C C . GLU A 1 95 ? 4.048 15.574 -1.214 1.00 86.06 95 GLU A C 1
ATOM 667 O O . GLU A 1 95 ? 3.177 16.392 -1.482 1.00 86.06 95 GLU A O 1
ATOM 672 N N . SER A 1 96 ? 3.906 14.275 -1.490 1.00 92.19 96 SER A N 1
ATOM 673 C CA . SER A 1 96 ? 2.751 13.649 -2.150 1.00 92.19 96 SER A CA 1
ATOM 674 C C . SER A 1 96 ? 1.699 13.129 -1.147 1.00 92.19 96 SER A C 1
ATOM 676 O O . SER A 1 96 ? 0.675 12.565 -1.537 1.00 92.19 96 SER A O 1
ATOM 678 N N . ASN A 1 97 ? 1.900 13.326 0.165 1.00 93.69 97 ASN A N 1
ATOM 679 C CA . ASN A 1 97 ? 0.954 12.905 1.209 1.00 93.69 97 ASN A CA 1
ATOM 680 C C . ASN A 1 97 ? -0.421 13.553 1.046 1.00 93.69 97 ASN A C 1
ATOM 682 O O . ASN A 1 97 ? -0.529 14.777 1.088 1.00 93.69 97 ASN A O 1
ATOM 686 N N . GLY A 1 98 ? -1.464 12.734 0.914 1.00 89.88 98 GLY A N 1
ATOM 687 C CA . GLY A 1 98 ? -2.829 13.216 0.759 1.00 89.88 98 GLY A CA 1
ATOM 688 C C . GLY A 1 98 ? -3.326 13.986 1.985 1.00 89.88 98 GLY A C 1
ATOM 689 O O . GLY A 1 98 ? -2.817 13.791 3.096 1.00 89.88 98 GLY A O 1
ATOM 690 N N . PRO A 1 99 ? -4.328 14.863 1.812 1.00 89.44 99 PRO A N 1
ATOM 691 C CA . PRO A 1 99 ? -4.880 15.630 2.919 1.00 89.44 99 PRO A CA 1
ATOM 692 C C . PRO A 1 99 ? -5.489 14.705 3.991 1.00 89.44 99 PRO A C 1
ATOM 694 O O . PRO A 1 99 ? -5.816 13.543 3.714 1.00 89.44 99 PRO A O 1
ATOM 697 N N . PRO A 1 100 ? -5.663 15.192 5.230 1.00 87.12 100 PRO A N 1
ATOM 698 C CA . PRO A 1 100 ? -6.394 14.454 6.252 1.00 87.12 100 PRO A CA 1
ATOM 699 C C .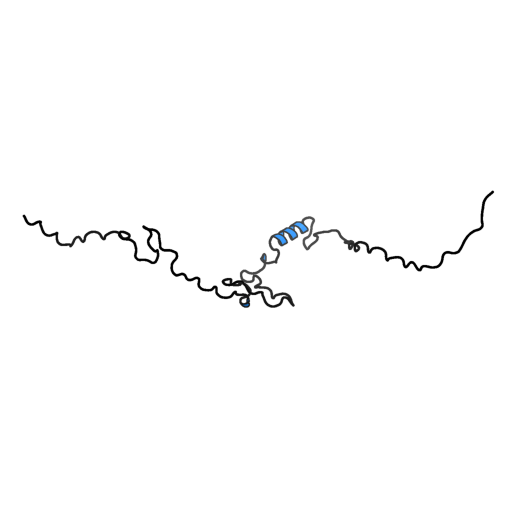 PRO A 1 100 ? -7.799 14.082 5.763 1.00 87.12 100 PRO A C 1
ATOM 701 O O . PRO A 1 100 ? -8.453 14.865 5.076 1.00 87.12 100 PRO A O 1
ATOM 704 N N . VAL A 1 101 ? -8.269 12.888 6.126 1.00 86.38 101 VAL A N 1
ATOM 705 C CA . VAL A 1 101 ? -9.677 12.525 5.926 1.00 86.38 101 VAL A CA 1
ATOM 706 C C . VAL A 1 101 ? -10.507 13.335 6.915 1.00 86.38 101 VAL A C 1
ATOM 708 O O . VAL A 1 101 ? -10.125 13.438 8.083 1.00 86.38 101 VAL A O 1
ATOM 711 N N . GLU A 1 102 ? -11.636 13.886 6.468 1.00 81.06 102 GLU A N 1
ATOM 712 C CA . GLU A 1 102 ? -12.610 14.469 7.390 1.00 81.06 102 GLU A CA 1
ATOM 713 C C . GLU A 1 102 ? -13.004 13.428 8.450 1.00 81.06 102 GLU A C 1
ATOM 715 O O . GLU A 1 102 ? -13.219 12.253 8.112 1.00 81.06 102 GLU A O 1
ATOM 720 N N . PRO A 1 103 ? -13.086 13.820 9.734 1.00 72.12 103 PRO A N 1
ATOM 721 C CA . PRO A 1 103 ? -13.642 12.954 10.754 1.00 72.12 103 PRO A CA 1
ATOM 722 C C . PRO A 1 103 ? -15.046 12.545 10.312 1.00 72.12 103 PRO A C 1
ATOM 724 O O . PRO A 1 103 ? -15.940 13.377 10.197 1.00 72.12 103 PRO A O 1
ATOM 727 N N . LYS A 1 104 ? -15.244 11.253 10.041 1.00 67.06 104 LYS A N 1
ATOM 728 C CA . LYS A 1 104 ? -16.600 10.708 10.010 1.00 67.06 104 LYS A CA 1
ATOM 729 C C . LYS A 1 104 ? -17.135 10.901 11.420 1.00 67.06 104 LYS A C 1
ATOM 731 O O . LYS A 1 104 ? -16.429 10.510 12.349 1.00 67.06 104 LYS A O 1
ATOM 736 N N . ASP A 1 105 ? -18.315 11.492 11.588 1.00 63.22 105 ASP A N 1
ATOM 737 C CA . ASP A 1 105 ? -18.976 11.540 12.891 1.00 63.22 105 ASP A CA 1
ATOM 738 C C . ASP A 1 105 ? -19.034 10.110 13.447 1.00 63.22 105 ASP A C 1
ATOM 740 O O . ASP A 1 105 ? -19.832 9.278 13.023 1.00 63.22 105 ASP A O 1
ATOM 744 N N . GLN A 1 106 ? -18.136 9.795 14.381 1.00 59.06 106 GLN A N 1
ATOM 745 C CA . GLN A 1 106 ? -18.082 8.511 15.087 1.00 59.06 106 GLN A CA 1
ATOM 746 C C . GLN A 1 106 ? -19.173 8.438 16.170 1.00 59.06 106 GLN A C 1
ATOM 748 O O . GLN A 1 106 ? -19.114 7.615 17.080 1.00 59.06 106 GLN A O 1
ATOM 753 N N . GLY A 1 107 ? -20.170 9.319 16.095 1.00 62.00 107 GLY A N 1
ATOM 754 C CA . GLY A 1 107 ? -21.242 9.452 17.061 1.00 62.00 107 GLY A CA 1
ATOM 755 C C . GLY A 1 107 ? -22.451 8.634 16.651 1.00 62.00 107 GLY A C 1
ATOM 756 O O . GLY A 1 107 ? -23.340 9.153 15.990 1.00 62.00 107 GLY A O 1
ATOM 757 N N . GLY A 1 108 ? -22.489 7.381 17.104 1.00 67.81 108 GLY A N 1
ATOM 758 C CA . GLY A 1 108 ? -23.729 6.626 17.256 1.00 67.81 108 GLY A CA 1
ATOM 759 C C . GLY A 1 108 ? -24.371 6.197 15.943 1.00 67.81 108 GLY A C 1
ATOM 760 O O . GLY A 1 108 ? -25.166 6.917 15.344 1.00 67.81 108 GLY A O 1
ATOM 761 N N . GLY A 1 109 ? -24.100 4.951 15.554 1.00 70.88 109 GLY A N 1
ATOM 762 C CA . GLY A 1 109 ? -24.984 4.244 14.636 1.00 70.88 109 GLY A CA 1
ATOM 763 C C . GLY A 1 109 ? -26.432 4.209 15.157 1.00 70.88 109 GLY A C 1
ATOM 764 O O . GLY A 1 109 ? -26.707 4.619 16.290 1.00 70.88 109 GLY A O 1
ATOM 765 N N . PRO A 1 110 ? -27.378 3.715 14.343 1.00 77.19 110 PRO A N 1
ATOM 766 C CA . PRO A 1 110 ? -28.755 3.529 14.784 1.00 77.19 110 PRO A CA 1
ATOM 767 C C . PRO A 1 110 ? -28.810 2.789 16.133 1.00 77.19 110 PRO A C 1
ATOM 769 O O . PRO A 1 110 ? -27.919 1.983 16.424 1.00 77.19 110 PRO A O 1
ATOM 772 N N . PRO A 1 111 ? -29.832 3.067 16.965 1.00 79.00 111 PRO A N 1
ATOM 773 C CA . PRO A 1 111 ? -29.930 2.486 18.296 1.00 79.00 111 PRO A CA 1
ATOM 774 C C . PRO A 1 111 ? -29.819 0.963 18.233 1.00 79.00 111 PRO A C 1
ATOM 776 O O . PRO A 1 111 ? -30.345 0.323 17.318 1.00 79.00 111 PRO A O 1
ATOM 779 N N . LEU A 1 112 ? -29.122 0.392 19.216 1.00 82.56 112 LEU A N 1
ATOM 780 C CA . LEU A 1 112 ? -28.929 -1.049 19.293 1.00 82.56 112 LEU A CA 1
ATOM 781 C C . LEU A 1 112 ? -30.286 -1.764 19.431 1.00 82.56 112 LEU A C 1
ATOM 783 O O . LEU A 1 112 ? -31.182 -1.259 20.116 1.00 82.56 112 LEU A O 1
ATOM 787 N N . PRO A 1 113 ? -30.453 -2.941 18.804 1.00 88.62 113 PRO A N 1
ATOM 788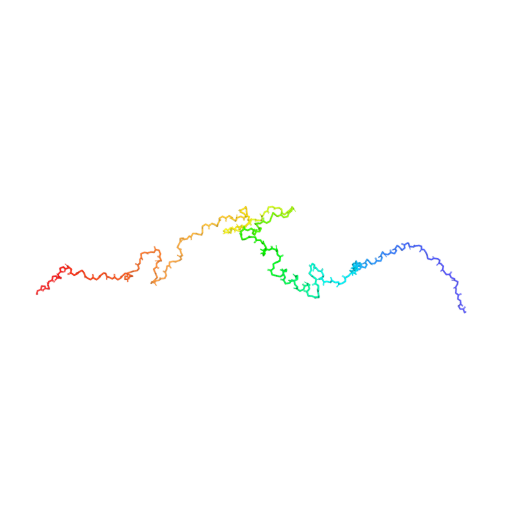 C CA . PRO A 1 113 ? -31.653 -3.740 18.989 1.00 88.62 113 PRO A CA 1
ATOM 789 C C . PRO A 1 113 ? -31.800 -4.191 20.454 1.00 88.62 113 PRO A C 1
ATOM 791 O O . PRO A 1 113 ? -30.805 -4.274 21.183 1.00 88.62 113 PRO A O 1
ATOM 794 N N . PRO A 1 114 ? -33.026 -4.517 20.908 1.00 87.06 114 PRO A N 1
ATOM 795 C CA . PRO A 1 114 ? -33.246 -5.017 22.262 1.00 87.06 114 PRO A CA 1
ATOM 796 C C . PRO A 1 114 ? -32.335 -6.212 22.584 1.00 87.06 114 PRO A C 1
ATOM 798 O O . PRO A 1 114 ? -32.240 -7.152 21.798 1.00 87.06 114 PRO A O 1
ATOM 801 N N . GLY A 1 115 ? -31.668 -6.170 23.741 1.00 82.00 115 GLY A N 1
ATOM 802 C CA . GLY A 1 115 ? -30.745 -7.218 24.199 1.00 82.00 115 GLY A CA 1
ATOM 803 C C . GLY A 1 115 ? -29.269 -7.001 23.844 1.00 82.00 115 GLY A C 1
ATOM 804 O O . GLY A 1 115 ? -28.430 -7.780 24.287 1.00 82.00 115 GLY A O 1
ATOM 805 N N . TYR A 1 116 ? -28.930 -5.946 23.100 1.00 86.31 116 TYR A N 1
ATOM 806 C CA . TYR A 1 116 ? -27.547 -5.595 22.775 1.00 86.31 116 TYR A CA 1
ATOM 807 C C . TYR A 1 116 ? -27.055 -4.435 23.647 1.00 86.31 116 TYR A C 1
ATOM 809 O O . TYR A 1 116 ? -27.773 -3.459 23.861 1.00 86.31 116 TYR A O 1
ATOM 817 N N . TYR A 1 117 ? -25.814 -4.540 24.128 1.00 86.31 117 TYR A N 1
ATOM 818 C CA . TYR A 1 117 ? -25.167 -3.537 24.976 1.00 86.31 117 TYR A CA 1
ATOM 819 C C . TYR A 1 117 ? -24.022 -2.841 24.224 1.00 86.31 117 TYR A C 1
ATOM 821 O O . TYR A 1 117 ? -23.335 -3.498 23.437 1.00 86.31 117 TYR A O 1
ATOM 829 N N . PRO A 1 118 ? -23.798 -1.531 24.439 1.00 84.75 118 PRO A N 1
ATOM 830 C CA . PRO A 1 118 ? -22.676 -0.821 23.833 1.00 84.75 118 PRO A CA 1
ATOM 831 C C . PRO A 1 118 ? -21.335 -1.358 24.344 1.00 84.75 118 PRO A C 1
ATOM 833 O O . PRO A 1 118 ? -21.193 -1.629 25.533 1.00 84.75 118 PRO A O 1
ATOM 836 N N . LEU A 1 119 ? -20.341 -1.446 23.457 1.00 81.69 119 LEU A N 1
ATOM 837 C CA . LEU A 1 119 ? -18.974 -1.867 23.799 1.00 81.69 119 LEU A CA 1
ATOM 838 C C . LEU A 1 119 ? -18.258 -0.849 24.700 1.00 81.69 119 LEU A C 1
ATOM 840 O O . LEU A 1 119 ? -17.549 -1.243 25.618 1.00 81.69 119 LEU A O 1
ATOM 844 N N . ASP A 1 120 ? -18.493 0.444 24.468 1.00 83.06 120 ASP A N 1
ATOM 845 C CA . ASP A 1 120 ? -17.966 1.549 25.284 1.00 83.06 120 ASP A CA 1
ATOM 846 C C . ASP A 1 120 ? -18.914 1.947 26.436 1.00 83.06 120 ASP A C 1
ATOM 848 O O . ASP A 1 120 ? -18.735 2.977 27.086 1.00 83.06 120 ASP A O 1
ATOM 852 N N . GLY A 1 121 ? -19.976 1.166 26.657 1.00 76.81 121 GLY A N 1
ATOM 853 C CA . GLY A 1 121 ? -20.983 1.409 27.687 1.00 76.81 121 GLY A CA 1
ATOM 854 C C . GLY A 1 121 ? -20.689 0.668 28.992 1.00 76.81 121 GLY A C 1
ATOM 855 O O . GLY A 1 121 ? -19.788 -0.169 29.056 1.00 76.81 121 GLY A O 1
ATOM 856 N N . PRO A 1 122 ? -21.462 0.940 30.058 1.00 82.12 122 PRO A N 1
ATOM 857 C CA . PRO A 1 122 ? -21.390 0.121 31.258 1.00 82.12 122 PRO A CA 1
ATOM 858 C C . PRO A 1 122 ? -21.719 -1.346 30.913 1.00 82.12 122 PRO A C 1
ATOM 860 O O . PRO A 1 122 ? -22.637 -1.593 30.121 1.00 82.12 122 PRO A O 1
ATOM 863 N N . PRO A 1 123 ? -20.995 -2.321 31.493 1.00 83.25 123 PRO A N 1
ATOM 864 C CA . PRO A 1 123 ? -21.222 -3.732 31.217 1.00 83.25 123 PRO A CA 1
ATOM 865 C C . PRO A 1 123 ? -22.634 -4.163 31.648 1.00 83.25 123 PRO A C 1
ATOM 867 O O . PRO A 1 123 ? -23.201 -3.581 32.581 1.00 83.25 123 PRO A O 1
ATOM 870 N N . PRO A 1 124 ? -23.224 -5.175 30.987 1.00 84.75 124 PRO A N 1
ATOM 871 C CA . PRO A 1 124 ? -24.578 -5.611 31.291 1.00 84.75 124 PRO A CA 1
ATOM 872 C C . PRO A 1 124 ? -24.714 -6.154 32.723 1.00 84.75 124 PRO A C 1
ATOM 874 O O . PRO A 1 124 ? -23.740 -6.641 33.306 1.00 84.75 124 PRO A O 1
ATOM 877 N N . PRO A 1 125 ? -25.928 -6.128 33.302 1.00 82.62 125 PRO A N 1
ATOM 878 C CA . PRO A 1 125 ? -26.192 -6.790 34.575 1.00 82.62 125 PRO A CA 1
ATOM 879 C C . PRO A 1 125 ? -25.779 -8.270 34.517 1.00 82.62 125 PRO A C 1
ATOM 881 O O . PRO A 1 125 ? -26.186 -8.988 33.606 1.00 82.62 125 PRO A O 1
ATOM 884 N N . GLY A 1 126 ? -24.963 -8.718 35.475 1.00 81.44 126 GLY A N 1
ATOM 885 C CA . GLY A 1 126 ? -24.436 -10.090 35.522 1.00 81.44 126 GLY A CA 1
ATOM 886 C C . GLY A 1 126 ? -23.173 -10.342 34.689 1.00 81.44 126 GLY A C 1
ATOM 887 O O . GLY A 1 126 ? -22.734 -11.482 34.607 1.00 81.44 126 GLY A O 1
ATOM 888 N N . TYR A 1 127 ? -22.571 -9.310 34.084 1.00 82.31 127 TYR A N 1
ATOM 889 C CA . TYR A 1 127 ? -21.291 -9.435 33.369 1.00 82.31 127 TYR A CA 1
ATOM 890 C C . TYR A 1 127 ? -20.112 -9.791 34.285 1.00 82.31 127 TYR A C 1
ATOM 892 O O . TYR A 1 127 ? -19.161 -10.441 33.859 1.00 82.31 127 TYR A O 1
ATOM 900 N N . PHE A 1 128 ? -20.169 -9.352 35.541 1.00 82.81 128 PHE A N 1
ATOM 901 C CA . PHE A 1 128 ? -19.213 -9.744 36.568 1.00 82.81 128 PHE A CA 1
ATOM 902 C C . PHE A 1 128 ? -19.842 -10.798 37.470 1.00 82.81 128 PHE A C 1
ATOM 904 O O . PHE A 1 128 ? -21.016 -10.673 37.833 1.00 82.81 128 PHE A O 1
ATOM 911 N N . ASP A 1 129 ? -19.046 -11.790 37.873 1.00 79.38 129 ASP A N 1
ATOM 912 C CA . ASP A 1 129 ? -19.437 -12.705 38.938 1.00 79.38 129 ASP A CA 1
ATOM 913 C C . ASP A 1 129 ? -19.736 -11.909 40.210 1.00 79.38 129 ASP A C 1
ATOM 915 O O . ASP A 1 129 ? -18.994 -10.997 40.595 1.00 79.38 129 ASP A O 1
ATOM 919 N N . THR A 1 130 ? -20.836 -12.256 40.879 1.00 71.25 130 THR A N 1
ATOM 920 C CA . THR A 1 130 ? -21.081 -11.759 42.230 1.00 71.25 130 THR A CA 1
ATOM 921 C C . THR A 1 130 ? -19.913 -12.198 43.107 1.00 71.25 130 THR A C 1
ATOM 923 O O . THR A 1 130 ? -19.612 -13.398 43.123 1.00 71.25 130 THR A O 1
ATOM 926 N N . PRO A 1 131 ? -19.251 -11.275 43.829 1.00 70.00 131 PRO A N 1
ATOM 927 C CA . PRO A 1 131 ? -18.180 -11.659 44.729 1.00 70.00 131 PRO A CA 1
ATOM 928 C C . PRO A 1 131 ? -18.703 -12.717 45.711 1.00 70.00 131 PRO A C 1
ATOM 930 O O . PRO A 1 131 ? -19.867 -12.639 46.126 1.00 70.00 131 PRO A O 1
ATOM 933 N N . PRO A 1 132 ? -17.881 -13.724 46.055 1.00 70.88 132 PRO A N 1
ATOM 934 C CA . PRO A 1 132 ? -18.287 -14.743 47.006 1.00 70.88 132 PRO A CA 1
ATOM 935 C C . PRO A 1 132 ? -18.733 -14.077 48.317 1.00 70.88 132 PRO A C 1
ATOM 937 O O . PRO A 1 132 ? -18.178 -13.038 48.689 1.00 70.88 132 PRO A O 1
ATOM 940 N N . PRO A 1 133 ? -19.742 -14.640 49.003 1.00 72.88 133 PRO A N 1
ATOM 941 C CA . PRO A 1 133 ? -20.245 -14.076 50.247 1.00 72.88 133 PRO A CA 1
ATOM 942 C C . PRO A 1 133 ? -19.100 -13.900 51.248 1.00 72.88 133 PRO A C 1
ATOM 944 O O . PRO A 1 133 ? -18.290 -14.810 51.428 1.00 72.88 133 PRO A O 1
ATOM 947 N N . ASP A 1 134 ? -19.037 -12.724 51.877 1.00 75.00 134 ASP A N 1
ATOM 948 C CA . ASP A 1 134 ? -18.032 -12.410 52.890 1.00 75.00 134 ASP A CA 1
ATOM 949 C C . ASP A 1 134 ? -18.174 -13.388 54.073 1.00 75.00 134 ASP A C 1
ATOM 951 O O . ASP A 1 134 ? -19.220 -13.392 54.732 1.00 75.00 134 ASP A O 1
ATOM 955 N N . PRO A 1 135 ? -17.153 -14.215 54.373 1.00 73.50 135 PRO A N 1
ATOM 956 C CA . PRO A 1 135 ? -17.187 -15.134 55.508 1.00 73.50 135 PRO A CA 1
ATOM 957 C C . PRO A 1 135 ? -17.346 -14.434 56.865 1.00 73.50 135 PRO A C 1
ATOM 959 O O . PRO A 1 135 ? -17.711 -15.087 57.841 1.00 73.50 135 PRO A O 1
ATOM 962 N N . ALA A 1 136 ? -17.055 -13.132 56.946 1.00 77.88 136 ALA A N 1
ATOM 963 C CA . ALA A 1 136 ? -17.204 -12.319 58.148 1.00 77.88 136 ALA A CA 1
ATOM 964 C C . ALA A 1 136 ? -18.573 -11.621 58.253 1.00 77.88 136 ALA A C 1
ATOM 966 O O . ALA A 1 136 ? -18.816 -10.904 59.229 1.00 77.88 136 ALA A O 1
ATOM 967 N N . ALA A 1 137 ? -19.474 -11.809 57.281 1.00 77.62 137 ALA A N 1
ATOM 968 C CA . ALA A 1 137 ? -20.791 -11.191 57.324 1.00 77.62 137 ALA A CA 1
ATOM 969 C C . ALA A 1 137 ? -21.620 -11.736 58.508 1.00 77.62 137 ALA A C 1
ATOM 971 O O . ALA A 1 137 ? -21.685 -12.952 58.715 1.00 77.62 137 ALA A O 1
ATOM 972 N N . PRO A 1 138 ? -22.278 -10.861 59.293 1.00 76.62 138 PRO A N 1
ATOM 973 C CA . PRO A 1 138 ? -23.164 -11.300 60.361 1.00 76.62 138 PRO A CA 1
ATOM 974 C C . PRO A 1 138 ? -24.337 -12.113 59.785 1.00 76.62 138 PRO A C 1
ATOM 976 O O . PRO A 1 138 ? -24.816 -11.807 58.688 1.00 76.62 138 PRO A O 1
ATOM 979 N N . PRO A 1 139 ? -24.824 -13.139 60.507 1.00 77.12 139 PRO A N 1
ATOM 980 C CA . PRO A 1 139 ? -25.956 -13.931 60.049 1.00 77.12 139 PRO A CA 1
ATOM 981 C C . PRO A 1 139 ? -27.197 -13.041 59.882 1.00 77.12 139 PRO A C 1
ATOM 983 O O . PRO A 1 139 ? -27.387 -12.101 60.664 1.00 77.12 139 PRO A O 1
ATOM 986 N N . PRO A 1 140 ? -28.060 -13.323 58.888 1.00 78.88 140 PRO A N 1
ATOM 987 C CA . PRO A 1 140 ? -29.310 -12.594 58.735 1.00 78.88 140 PRO A CA 1
ATOM 988 C C . PRO A 1 140 ? -30.166 -12.742 60.006 1.00 78.88 140 PRO A C 1
ATOM 990 O O . PRO A 1 140 ? -30.093 -13.778 60.677 1.00 78.88 140 PRO A O 1
ATOM 993 N N . PRO A 1 141 ? -30.973 -11.723 60.358 1.00 76.81 141 PRO A N 1
ATOM 994 C CA . PRO A 1 141 ? -31.832 -11.786 61.532 1.00 76.81 141 PRO A CA 1
ATOM 995 C C . PRO A 1 141 ? -32.758 -13.000 61.440 1.00 76.81 141 PRO A C 1
ATOM 997 O O . PRO A 1 141 ? -33.336 -13.282 60.388 1.00 76.81 141 PRO A O 1
ATOM 1000 N N . ALA A 1 142 ? -32.881 -13.726 62.551 1.00 76.12 142 ALA A N 1
ATOM 1001 C CA . ALA A 1 142 ? -33.787 -14.859 62.638 1.00 76.12 142 ALA A CA 1
ATOM 1002 C C . ALA A 1 142 ? -35.234 -14.400 62.371 1.00 76.12 142 ALA A C 1
ATOM 1004 O O . ALA A 1 142 ? -35.611 -13.305 62.805 1.00 76.12 142 ALA A O 1
ATOM 1005 N N . PRO A 1 143 ? -36.053 -15.212 61.680 1.00 67.56 143 PRO A N 1
ATOM 1006 C CA . PRO A 1 143 ? -37.459 -14.897 61.489 1.00 67.56 143 PRO A CA 1
ATOM 1007 C C . PRO A 1 143 ? -38.151 -14.796 62.851 1.00 67.56 143 PRO A C 1
ATOM 1009 O O . PRO A 1 143 ? -37.992 -15.662 63.713 1.00 67.56 143 PRO A O 1
ATOM 1012 N N . THR A 1 144 ? -38.900 -13.716 63.046 1.00 66.81 144 THR A N 1
ATOM 1013 C CA . THR A 1 144 ? -39.781 -13.550 64.204 1.00 66.81 144 THR A CA 1
ATOM 1014 C C . THR A 1 144 ? -40.936 -14.555 64.126 1.00 66.81 144 THR A C 1
ATOM 1016 O O . THR A 1 144 ? -41.435 -14.769 63.018 1.00 66.81 144 THR A O 1
ATOM 1019 N N . PRO A 1 145 ? -41.338 -15.171 65.256 1.00 66.94 145 PRO A N 1
ATOM 1020 C CA . PRO A 1 145 ? -42.427 -16.148 65.297 1.00 66.94 145 PRO A CA 1
ATOM 1021 C C . PRO A 1 145 ? -43.783 -15.558 64.899 1.00 66.94 145 PRO A C 1
ATOM 1023 O O . PRO A 1 145 ? -43.984 -14.335 65.094 1.00 66.94 145 PRO A O 1
#

Foldseek 3Di:
DDDDDDDDDDDDDPPDDDPPPDPDDPDPDDPDPPPQPPPADDPCNNVVVVVVCVVPVPPCVPQPVVRPDQPDPPPPPPDADDADDAPDADPRHRVNDHHHDPDDPPPDDDDDDPPDDDPPDDDDVPPDPDPPPDPPDDDDDDDDD

Radius of gyration: 44.52 Å; chains: 1; bounding box: 74×40×164 Å

pLDDT: mean 71.79, std 14.18, range [36.31, 94.19]

Secondary structure (DSSP, 8-state):
---PPPP---------PPPPP-PSPPPP--S---TT-SSS-STTHHHHHHHHHHH-TTSGGGSPTT-S--SPPPPTT--SPPPPPTT---SS-GGGPPPPPP----S-PSPPPTT---TTSPPPTTSSPPPPPPTTPPPPPPPP-